Protein AF-A0A3M1SEY7-F1 (afdb_monomer)

pLDDT: mean 91.53, std 8.09, range [51.78,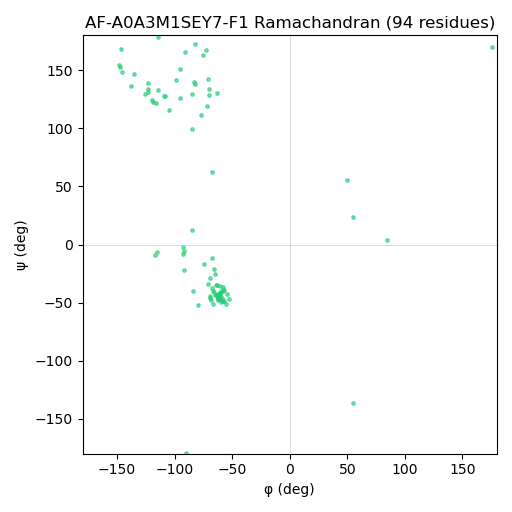 97.62]

Secondary structure (DSSP, 8-state):
--SSHHHHHHHHHHHHHHHHT--EEE--SSS--EEE-TTS-EEEEPPTT-------------SPPHHHHHTTHHHHHHHHHHHHHHHHHHHHHHT-

Structure (mmCIF, N/CA/C/O backbone):
data_AF-A0A3M1SEY7-F1
#
_entry.id   AF-A0A3M1SEY7-F1
#
loop_
_atom_site.group_PDB
_atom_site.id
_atom_site.type_symbol
_atom_site.label_atom_id
_atom_site.label_alt_id
_atom_site.label_comp_id
_atom_site.label_asym_id
_atom_site.label_entity_id
_atom_site.label_seq_id
_atom_site.pdbx_PDB_ins_code
_atom_site.Cartn_x
_atom_site.Cartn_y
_atom_site.Cartn_z
_atom_site.occupancy
_atom_site.B_iso_or_equiv
_atom_site.auth_seq_id
_atom_site.auth_comp_id
_atom_site.auth_asym_id
_atom_site.auth_atom_id
_atom_site.pdbx_PDB_model_num
ATOM 1 N N . GLY A 1 1 ? 18.644 -6.986 -0.156 1.00 59.59 1 GLY A N 1
ATOM 2 C CA . GLY A 1 1 ? 19.050 -8.188 -0.920 1.00 59.59 1 GLY A CA 1
ATOM 3 C C . GLY A 1 1 ? 17.845 -9.073 -1.161 1.00 59.59 1 GLY A C 1
ATOM 4 O O . GLY A 1 1 ? 16.766 -8.646 -0.773 1.00 59.59 1 GLY A O 1
ATOM 5 N N . ASN A 1 2 ? 18.011 -10.243 -1.796 1.00 65.19 2 ASN A N 1
ATOM 6 C CA . ASN A 1 2 ? 16.938 -11.179 -2.188 1.00 65.19 2 ASN A CA 1
ATOM 7 C C . ASN A 1 2 ? 16.241 -11.825 -0.964 1.00 65.19 2 ASN A C 1
ATOM 9 O O . ASN A 1 2 ? 16.341 -13.019 -0.712 1.00 65.19 2 ASN A O 1
ATOM 13 N N . THR A 1 3 ? 15.615 -10.987 -0.143 1.00 84.62 3 THR A N 1
ATOM 14 C CA . THR A 1 3 ? 14.882 -11.315 1.079 1.00 84.62 3 THR A CA 1
ATOM 15 C C . THR A 1 3 ? 13.404 -10.991 0.869 1.00 84.62 3 THR A C 1
ATOM 17 O O . THR A 1 3 ? 13.001 -10.486 -0.178 1.00 84.62 3 THR A O 1
ATOM 20 N N . SER A 1 4 ? 12.560 -11.253 1.862 1.00 85.50 4 SER A N 1
ATOM 21 C CA . SER A 1 4 ? 11.125 -10.946 1.794 1.00 85.50 4 SER A CA 1
ATOM 22 C C . SER A 1 4 ? 10.809 -9.441 1.739 1.00 85.50 4 SER A C 1
ATOM 24 O O . SER A 1 4 ? 9.741 -9.060 1.259 1.00 85.50 4 SER A O 1
ATOM 26 N N . GLY A 1 5 ? 11.727 -8.574 2.180 1.00 90.50 5 GLY A N 1
ATOM 27 C CA . GLY A 1 5 ? 11.496 -7.133 2.342 1.00 90.50 5 GLY A CA 1
ATOM 28 C C . GLY A 1 5 ? 11.007 -6.406 1.078 1.00 90.50 5 GLY A C 1
ATOM 29 O O . GLY A 1 5 ? 9.985 -5.725 1.137 1.00 90.50 5 GLY A O 1
ATOM 30 N N . PRO A 1 6 ? 11.661 -6.553 -0.091 1.00 89.88 6 PRO A N 1
ATOM 31 C CA . PRO A 1 6 ? 11.194 -5.939 -1.334 1.00 89.88 6 PRO A CA 1
ATOM 32 C C . PRO A 1 6 ? 9.776 -6.356 -1.745 1.00 89.88 6 PRO A C 1
ATOM 34 O O . PRO A 1 6 ? 9.019 -5.518 -2.237 1.00 89.88 6 PRO A O 1
ATOM 37 N N . TYR A 1 7 ? 9.403 -7.618 -1.507 1.00 92.31 7 TYR A N 1
ATOM 38 C CA . TYR A 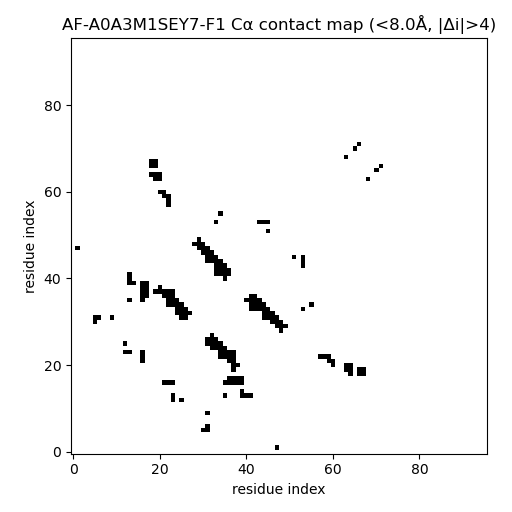1 7 ? 8.049 -8.115 -1.759 1.00 92.31 7 TYR A CA 1
ATOM 39 C C . TYR A 1 7 ? 7.048 -7.503 -0.781 1.00 92.31 7 TYR A C 1
ATOM 41 O O . TYR A 1 7 ? 6.010 -7.006 -1.208 1.00 92.31 7 TYR A O 1
ATOM 49 N N . GLN A 1 8 ? 7.375 -7.465 0.514 1.00 94.38 8 GLN A N 1
ATOM 50 C CA . GLN A 1 8 ? 6.537 -6.823 1.531 1.00 94.38 8 GLN A CA 1
ATOM 51 C C . GLN A 1 8 ? 6.302 -5.348 1.202 1.00 94.38 8 GLN A C 1
ATOM 53 O O . GLN A 1 8 ? 5.158 -4.906 1.136 1.00 94.38 8 GLN A O 1
ATOM 58 N N . HIS A 1 9 ? 7.366 -4.608 0.886 1.00 93.12 9 HIS A N 1
ATOM 59 C CA . HIS A 1 9 ? 7.253 -3.222 0.448 1.00 93.12 9 HIS A CA 1
ATOM 60 C C . HIS A 1 9 ? 6.375 -3.081 -0.797 1.00 93.12 9 HIS A C 1
ATOM 62 O O . HIS A 1 9 ? 5.652 -2.093 -0.909 1.00 93.12 9 HIS A O 1
ATOM 68 N N . PHE A 1 10 ? 6.468 -4.000 -1.764 1.00 95.12 10 PHE A N 1
ATOM 69 C CA . PHE A 1 10 ? 5.627 -3.966 -2.963 1.00 95.12 10 PHE A CA 1
ATOM 70 C C . PHE A 1 10 ? 4.147 -4.108 -2.603 1.00 95.12 10 PHE A C 1
ATOM 72 O O . PHE A 1 10 ? 3.338 -3.277 -3.013 1.00 95.12 10 PHE A O 1
ATOM 79 N N . TYR A 1 11 ? 3.809 -5.087 -1.765 1.00 95.88 11 TYR A N 1
ATOM 80 C CA . TYR A 1 11 ? 2.431 -5.312 -1.335 1.00 95.88 11 TYR A CA 1
ATOM 81 C C . TYR A 1 11 ? 1.889 -4.218 -0.408 1.00 95.88 11 TYR A C 1
ATOM 83 O O . TYR A 1 11 ? 0.704 -3.912 -0.483 1.00 95.88 11 TYR A O 1
ATOM 91 N N . MET A 1 12 ? 2.730 -3.534 0.374 1.00 96.38 12 MET A N 1
ATOM 92 C CA . MET A 1 12 ? 2.313 -2.308 1.074 1.00 96.38 12 MET A CA 1
ATOM 93 C C . MET A 1 12 ? 1.794 -1.248 0.090 1.00 96.38 12 MET A C 1
ATOM 95 O O . MET A 1 12 ? 0.782 -0.604 0.349 1.00 96.38 12 MET A O 1
ATOM 99 N N . GLY A 1 13 ? 2.435 -1.111 -1.077 1.00 96.19 13 GLY A N 1
ATOM 100 C CA . GLY A 1 13 ? 1.950 -0.239 -2.150 1.00 96.19 13 GLY A CA 1
ATOM 101 C C . GLY A 1 13 ? 0.592 -0.674 -2.710 1.00 96.19 13 GLY A C 1
ATOM 102 O O . GLY A 1 13 ? -0.235 0.176 -3.028 1.00 96.19 13 GLY A O 1
ATOM 103 N N . VAL A 1 14 ? 0.324 -1.981 -2.769 1.00 97.25 14 VAL A N 1
ATOM 104 C CA . VAL A 1 14 ? -0.977 -2.509 -3.209 1.00 97.25 14 VAL A CA 1
ATOM 105 C C . VAL A 1 14 ? -2.102 -2.067 -2.277 1.00 97.25 14 VAL A C 1
ATOM 107 O O . VAL A 1 14 ? -3.116 -1.558 -2.749 1.00 97.25 14 VAL A O 1
ATOM 110 N N . PHE A 1 15 ? -1.903 -2.162 -0.962 1.00 96.56 15 PHE A N 1
ATOM 111 C CA . PHE A 1 15 ? -2.891 -1.673 0.003 1.00 96.56 15 PHE A CA 1
ATOM 112 C C . PHE A 1 15 ? -3.140 -0.169 -0.143 1.00 96.56 15 PHE A C 1
ATOM 114 O O . PHE A 1 15 ? -4.290 0.257 -0.183 1.00 96.56 15 PHE A O 1
ATOM 121 N N . ARG A 1 16 ? -2.084 0.632 -0.335 1.00 95.12 16 ARG A N 1
ATOM 122 C CA . ARG A 1 16 ? -2.212 2.086 -0.548 1.00 95.12 16 ARG A CA 1
ATOM 123 C C . ARG A 1 16 ? -3.033 2.433 -1.795 1.00 95.12 16 ARG A C 1
ATOM 125 O O . ARG A 1 16 ? -3.770 3.422 -1.775 1.00 95.12 16 ARG A O 1
ATOM 132 N N . ALA A 1 17 ? -2.914 1.639 -2.862 1.00 96.00 17 ALA A N 1
ATOM 133 C CA . ALA A 1 17 ? -3.696 1.807 -4.087 1.00 96.00 17 ALA A CA 1
ATOM 134 C C . ALA A 1 17 ? -5.198 1.581 -3.840 1.00 96.00 17 ALA A C 1
ATOM 136 O O . ALA A 1 17 ? -6.018 2.394 -4.274 1.00 96.00 17 ALA A O 1
ATOM 137 N N . VAL A 1 18 ? -5.541 0.537 -3.074 1.00 96.00 18 VAL A N 1
ATOM 138 C CA . VAL A 1 18 ? -6.923 0.220 -2.669 1.00 96.00 18 VAL A CA 1
ATOM 139 C C . VAL A 1 18 ? -7.486 1.289 -1.738 1.00 96.00 18 VAL A C 1
ATOM 141 O O . VAL A 1 18 ? -8.553 1.841 -2.002 1.00 96.00 18 VAL A O 1
ATOM 144 N N . GLU A 1 19 ? -6.751 1.626 -0.676 1.00 95.12 19 GLU A N 1
ATOM 145 C CA . GLU A 1 19 ? -7.137 2.627 0.325 1.00 95.12 19 GLU A CA 1
ATOM 146 C C . GLU A 1 19 ? -7.511 3.959 -0.335 1.00 95.12 19 GLU A C 1
ATOM 148 O O . GLU A 1 19 ? -8.551 4.549 -0.038 1.00 95.12 19 GLU A O 1
ATOM 153 N N . ASN A 1 20 ? -6.693 4.430 -1.276 1.00 94.69 20 ASN A N 1
ATOM 154 C CA . ASN A 1 20 ? -6.902 5.723 -1.927 1.00 94.69 20 ASN A CA 1
ATOM 155 C C . ASN A 1 20 ? -7.732 5.637 -3.210 1.00 94.69 20 ASN A C 1
ATOM 157 O O . ASN A 1 20 ? -8.082 6.671 -3.782 1.00 94.69 20 ASN A O 1
ATOM 161 N N . HIS A 1 21 ? -8.076 4.426 -3.651 1.00 95.19 21 HIS A N 1
ATOM 162 C CA . HIS A 1 21 ? -8.748 4.166 -4.917 1.00 95.19 21 HIS A CA 1
ATOM 163 C C . HIS A 1 21 ? -8.038 4.869 -6.087 1.00 95.19 21 HIS A C 1
ATOM 165 O O . HIS A 1 21 ? -8.598 5.722 -6.791 1.00 95.19 21 HIS A O 1
ATOM 171 N N . ARG A 1 22 ? -6.742 4.576 -6.232 1.00 95.25 22 ARG A N 1
ATOM 172 C CA . ARG A 1 22 ? -5.852 5.190 -7.225 1.00 95.25 22 ARG A CA 1
ATOM 173 C C . ARG A 1 22 ? -4.983 4.148 -7.905 1.00 95.25 22 ARG A C 1
ATOM 175 O O . ARG A 1 22 ? -4.538 3.199 -7.271 1.00 95.25 22 ARG A O 1
ATOM 182 N N . TYR A 1 23 ? -4.692 4.392 -9.180 1.00 96.31 23 TYR A N 1
ATOM 183 C CA . TYR A 1 23 ? -3.593 3.712 -9.850 1.00 96.31 23 TYR A CA 1
ATOM 184 C C . TYR A 1 23 ? -2.282 4.092 -9.167 1.00 96.31 23 TYR A C 1
ATOM 186 O O . TYR A 1 23 ? -2.013 5.275 -8.948 1.00 96.31 23 TYR A O 1
ATOM 194 N N . LEU A 1 24 ? -1.474 3.089 -8.840 1.00 96.12 24 LEU A N 1
ATOM 195 C CA . LEU A 1 24 ? -0.166 3.276 -8.233 1.00 96.12 24 LEU A CA 1
ATOM 196 C C . LEU A 1 24 ? 0.910 2.753 -9.179 1.00 96.12 24 LEU A C 1
ATOM 198 O O . LEU A 1 24 ? 0.911 1.583 -9.564 1.00 96.12 24 LEU A O 1
ATOM 202 N N . ILE A 1 25 ? 1.827 3.646 -9.542 1.00 96.12 25 ILE A N 1
ATOM 203 C CA . ILE A 1 25 ? 2.994 3.343 -10.367 1.00 96.12 25 ILE A CA 1
ATOM 204 C C . ILE A 1 25 ? 4.195 3.327 -9.438 1.00 96.12 25 ILE A C 1
ATOM 206 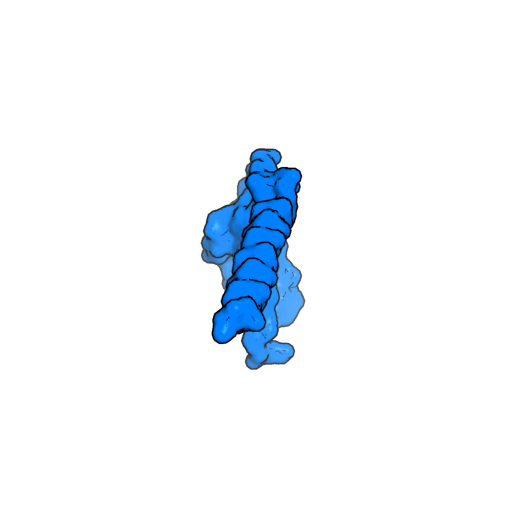O O . ILE A 1 25 ? 4.544 4.343 -8.835 1.00 96.12 25 ILE A O 1
ATOM 210 N N . ARG A 1 26 ? 4.820 2.163 -9.304 1.00 94.88 26 ARG A N 1
ATOM 211 C CA . ARG A 1 26 ? 6.005 1.988 -8.474 1.00 94.88 26 ARG A CA 1
ATOM 212 C C . ARG A 1 26 ? 7.228 1.795 -9.352 1.00 94.88 26 ARG A C 1
ATOM 214 O O . ARG A 1 26 ? 7.259 0.881 -10.172 1.00 94.88 26 ARG A O 1
ATOM 221 N N . VAL A 1 27 ? 8.255 2.597 -9.091 1.00 93.50 27 VAL A N 1
ATOM 222 C CA . VAL A 1 27 ? 9.559 2.515 -9.751 1.00 93.50 27 VAL A CA 1
ATOM 223 C C . VAL A 1 27 ? 10.620 2.250 -8.691 1.00 93.50 27 VAL A C 1
ATOM 225 O O . VAL A 1 27 ? 10.717 2.975 -7.703 1.00 93.50 27 VAL A O 1
ATOM 228 N N . ALA A 1 28 ? 11.384 1.181 -8.870 1.00 91.50 28 ALA A N 1
ATOM 229 C CA . ALA A 1 28 ? 12.461 0.783 -7.979 1.00 91.50 28 ALA A CA 1
ATOM 230 C C . ALA A 1 28 ? 13.674 0.325 -8.798 1.00 91.50 28 ALA A C 1
ATOM 232 O O . ALA A 1 28 ? 13.522 -0.430 -9.752 1.00 91.50 28 ALA A O 1
ATOM 233 N N . ASN A 1 29 ? 14.877 0.748 -8.393 1.00 90.88 29 ASN A N 1
ATOM 234 C CA . ASN A 1 29 ? 16.112 0.469 -9.140 1.00 90.88 29 ASN A CA 1
ATOM 235 C C . ASN A 1 29 ? 16.501 -1.018 -9.108 1.00 90.88 29 ASN A C 1
ATOM 237 O O . ASN A 1 29 ? 16.819 -1.604 -10.133 1.00 90.88 29 ASN A O 1
ATOM 241 N N . SER A 1 30 ? 16.485 -1.631 -7.922 1.00 88.06 30 SER A N 1
ATOM 242 C CA . SER A 1 30 ? 16.787 -3.058 -7.707 1.00 88.06 30 SER A CA 1
ATOM 243 C C . SER A 1 30 ? 15.597 -3.844 -7.148 1.00 88.06 30 SER A C 1
ATOM 245 O O . SER A 1 30 ? 15.641 -5.070 -7.045 1.00 88.06 30 SER A O 1
ATOM 247 N N . GLY A 1 31 ? 14.540 -3.122 -6.762 1.00 88.44 31 GLY A N 1
ATOM 248 C CA . GLY A 1 31 ? 13.296 -3.660 -6.231 1.00 88.44 31 GLY A CA 1
ATOM 249 C C . GLY A 1 31 ? 12.268 -3.948 -7.325 1.00 88.44 31 GLY A C 1
ATOM 250 O O . GLY A 1 31 ? 12.487 -3.688 -8.501 1.00 88.44 31 GLY A O 1
ATOM 251 N N . ILE A 1 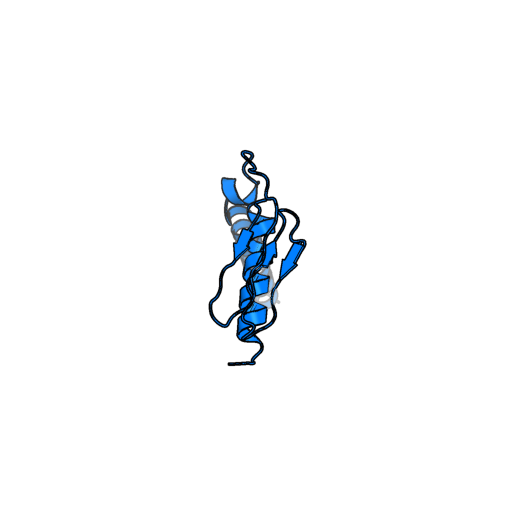32 ? 11.102 -4.436 -6.912 1.00 93.62 32 ILE A N 1
ATOM 252 C CA . ILE A 1 32 ? 9.983 -4.689 -7.823 1.00 93.62 32 ILE A CA 1
ATOM 253 C C . ILE A 1 32 ? 9.394 -3.348 -8.275 1.00 93.62 32 ILE A C 1
ATOM 255 O O . ILE A 1 32 ? 8.907 -2.573 -7.441 1.00 93.62 32 ILE A O 1
ATOM 259 N N . SER A 1 33 ? 9.430 -3.101 -9.582 1.00 95.44 33 SER A N 1
ATOM 260 C CA . SER A 1 33 ? 8.689 -2.030 -10.252 1.00 95.44 33 SER A CA 1
ATOM 261 C C . SER A 1 33 ? 7.376 -2.585 -10.798 1.00 95.44 33 SER A C 1
ATOM 263 O O . SER A 1 33 ? 7.293 -3.772 -11.111 1.00 95.44 33 SER A O 1
ATOM 265 N N . GLY A 1 34 ? 6.330 -1.768 -10.907 1.00 95.75 34 GLY A N 1
ATOM 266 C CA . GLY A 1 34 ? 5.049 -2.252 -11.415 1.00 95.75 34 GLY A CA 1
ATOM 267 C C . GLY A 1 34 ? 3.906 -1.248 -11.396 1.00 95.75 34 GLY A C 1
ATOM 268 O O . GLY A 1 34 ? 3.993 -0.177 -10.796 1.00 95.75 34 GLY A O 1
ATOM 269 N N . PHE A 1 35 ? 2.823 -1.653 -12.052 1.00 97.38 35 PHE A N 1
ATOM 270 C CA . PHE A 1 35 ? 1.558 -0.938 -12.151 1.00 97.38 35 PHE A CA 1
ATOM 271 C C . PHE A 1 35 ? 0.499 -1.670 -11.333 1.00 97.38 35 PHE A C 1
ATOM 273 O O . PHE A 1 35 ? 0.290 -2.874 -11.510 1.00 97.38 35 PHE A O 1
ATOM 280 N N . ILE A 1 36 ? -0.171 -0.944 -10.445 1.00 97.62 36 ILE A N 1
ATOM 281 C CA . ILE A 1 36 ? -1.213 -1.472 -9.568 1.00 97.62 36 ILE A CA 1
ATOM 282 C C . ILE A 1 36 ? -2.498 -0.678 -9.802 1.00 97.62 36 ILE A C 1
ATOM 284 O O . ILE A 1 36 ? -2.478 0.554 -9.838 1.00 97.62 36 ILE A O 1
ATOM 288 N N . GLY A 1 37 ? -3.604 -1.394 -9.985 1.00 96.56 37 GLY A N 1
ATOM 289 C CA . GLY A 1 37 ? -4.934 -0.825 -10.156 1.00 96.56 37 GLY A CA 1
ATOM 290 C C . GLY A 1 37 ? -5.545 -0.303 -8.847 1.00 96.56 37 GLY A C 1
ATOM 291 O O . GLY A 1 37 ? -5.105 -0.670 -7.756 1.00 96.56 37 GLY A O 1
ATOM 292 N N . PRO A 1 38 ? -6.594 0.533 -8.938 1.00 95.50 38 PRO A N 1
ATOM 293 C CA . PRO A 1 38 ? -7.302 1.093 -7.779 1.00 95.50 38 PRO A CA 1
ATOM 294 C C . PRO A 1 38 ? -8.089 0.050 -6.965 1.00 95.50 38 PRO A C 1
ATOM 296 O O . PRO A 1 38 ? -8.576 0.355 -5.879 1.00 95.50 38 PRO A O 1
ATOM 299 N N . ASP A 1 39 ? -8.243 -1.157 -7.504 1.00 94.50 39 ASP A N 1
ATOM 300 C CA . ASP A 1 39 ? -8.813 -2.354 -6.881 1.00 94.50 39 ASP A CA 1
ATOM 301 C C . ASP A 1 39 ? -7.745 -3.243 -6.216 1.00 94.50 39 ASP A C 1
ATOM 303 O O . ASP A 1 39 ? -8.070 -4.263 -5.616 1.00 94.50 39 ASP A O 1
ATOM 307 N N . GLY A 1 40 ? -6.465 -2.864 -6.311 1.00 94.75 40 GLY A N 1
ATOM 308 C CA . GLY A 1 40 ? -5.340 -3.636 -5.786 1.00 94.75 40 GLY A CA 1
ATOM 309 C C . GLY A 1 40 ? -4.843 -4.728 -6.732 1.00 94.75 40 GLY A C 1
ATOM 310 O O . GLY A 1 40 ? -3.922 -5.471 -6.384 1.00 94.75 40 GLY A O 1
ATOM 311 N N . ARG A 1 41 ? -5.390 -4.833 -7.948 1.00 96.44 41 ARG A N 1
ATOM 312 C CA . ARG A 1 41 ? -4.886 -5.784 -8.936 1.00 96.44 41 ARG A CA 1
ATOM 313 C C . ARG A 1 41 ? -3.512 -5.344 -9.435 1.00 96.44 41 ARG A C 1
ATOM 315 O O . ARG A 1 41 ? -3.329 -4.219 -9.896 1.00 96.44 41 ARG A O 1
ATOM 322 N N . VAL A 1 42 ? -2.540 -6.252 -9.396 1.00 96.88 42 VAL A N 1
ATOM 323 C CA . VAL A 1 42 ? -1.228 -6.032 -10.020 1.00 96.88 42 VAL A CA 1
ATOM 324 C C . VAL A 1 42 ? -1.381 -6.225 -11.528 1.00 96.88 42 VAL A C 1
ATOM 326 O O . VAL A 1 42 ? -1.640 -7.336 -11.984 1.00 96.88 42 VAL A O 1
ATOM 329 N N . ILE A 1 43 ? -1.248 -5.141 -12.292 1.00 96.19 43 ILE A N 1
ATOM 330 C CA . ILE A 1 43 ? -1.424 -5.130 -13.752 1.00 96.19 43 ILE A CA 1
ATOM 331 C C . ILE A 1 43 ? -0.160 -5.674 -14.423 1.00 96.19 43 ILE A C 1
ATOM 333 O O . ILE A 1 43 ? -0.221 -6.611 -15.213 1.00 96.19 43 ILE A O 1
ATOM 337 N N . LYS A 1 44 ? 0.998 -5.117 -14.057 1.00 95.00 44 LYS A N 1
ATOM 338 C CA . LYS A 1 44 ? 2.328 -5.567 -14.491 1.00 95.00 44 LYS A CA 1
ATOM 339 C C . LYS A 1 44 ? 3.339 -5.370 -13.369 1.00 95.00 44 LYS A C 1
ATOM 341 O O . LYS A 1 44 ? 3.224 -4.416 -12.600 1.00 95.00 44 LYS A O 1
ATOM 346 N N . LYS A 1 45 ? 4.347 -6.241 -13.292 1.00 95.12 45 LYS A N 1
ATOM 347 C CA . LYS A 1 45 ? 5.479 -6.106 -12.366 1.00 95.12 45 LYS A CA 1
ATOM 348 C C . LYS A 1 45 ? 6.766 -6.687 -12.953 1.00 95.12 45 LYS A C 1
ATOM 350 O O . LYS A 1 45 ? 6.696 -7.585 -13.786 1.00 95.12 45 LYS A O 1
ATOM 355 N N . THR A 1 46 ? 7.909 -6.195 -12.491 1.00 94.56 46 THR A N 1
ATOM 356 C CA . THR A 1 46 ? 9.242 -6.735 -12.803 1.00 94.56 46 THR A CA 1
ATOM 357 C C . THR A 1 46 ? 9.664 -7.782 -11.775 1.00 94.56 46 THR A C 1
ATOM 359 O O . THR A 1 46 ? 9.094 -7.853 -10.680 1.00 94.56 46 THR A O 1
ATOM 362 N N . ASN A 1 47 ? 10.696 -8.569 -12.080 1.00 91.56 47 ASN A N 1
ATOM 363 C CA . ASN A 1 47 ? 11.401 -9.328 -11.052 1.00 91.56 47 ASN A CA 1
ATOM 364 C C . ASN A 1 47 ? 12.434 -8.450 -10.327 1.00 91.56 47 ASN A C 1
ATOM 366 O O . ASN A 1 47 ? 12.663 -7.287 -10.674 1.00 91.56 47 ASN A O 1
ATOM 370 N N . LEU A 1 48 ? 13.027 -9.002 -9.267 1.00 91.44 48 LEU A N 1
ATOM 371 C CA . LEU A 1 48 ? 14.122 -8.359 -8.544 1.00 91.44 48 LEU A CA 1
ATOM 372 C C . LEU A 1 48 ? 15.397 -8.357 -9.384 1.00 91.44 48 LEU A C 1
ATOM 374 O O . LEU A 1 48 ? 15.696 -9.345 -10.048 1.00 91.44 48 LEU A O 1
ATOM 378 N N . PHE A 1 49 ? 16.162 -7.265 -9.295 1.00 88.69 49 PHE A N 1
ATOM 379 C CA . PHE A 1 49 ? 17.434 -7.083 -10.011 1.00 88.69 49 PHE A CA 1
ATOM 380 C C . PHE A 1 49 ? 17.343 -7.272 -11.537 1.00 88.69 49 PHE A C 1
ATOM 382 O O . PHE A 1 49 ? 18.343 -7.553 -12.194 1.00 88.69 49 PHE A O 1
ATOM 389 N N . GLU A 1 50 ? 16.153 -7.099 -12.111 1.00 89.62 50 GLU A N 1
ATOM 390 C CA . GLU A 1 50 ? 15.914 -7.238 -13.542 1.00 89.62 50 GLU A CA 1
ATOM 391 C C . GLU A 1 50 ? 15.980 -5.871 -14.233 1.00 89.62 50 GLU A C 1
ATOM 393 O O . GLU A 1 50 ? 15.257 -4.940 -13.871 1.00 89.62 50 GLU A O 1
ATOM 398 N N . ARG A 1 51 ? 16.823 -5.752 -15.266 1.00 91.06 51 ARG A N 1
ATOM 399 C CA . ARG A 1 51 ? 16.861 -4.561 -16.121 1.00 91.06 51 ARG A CA 1
ATOM 400 C C . ARG A 1 51 ? 15.796 -4.688 -17.205 1.00 91.06 51 ARG A C 1
ATOM 402 O O . ARG A 1 51 ? 16.015 -5.347 -18.215 1.00 91.06 51 ARG A O 1
ATOM 409 N N . THR A 1 52 ? 14.661 -4.034 -16.999 1.00 92.06 52 THR A N 1
ATOM 410 C CA . THR A 1 52 ? 13.534 -4.062 -17.936 1.00 92.06 52 THR A CA 1
ATOM 411 C C . THR A 1 52 ? 12.778 -2.733 -17.941 1.00 92.06 52 THR A C 1
ATOM 413 O O . THR A 1 52 ? 12.998 -1.874 -17.085 1.00 92.06 52 THR A O 1
ATOM 416 N N . THR A 1 53 ? 11.889 -2.556 -18.913 1.00 91.62 53 THR A N 1
ATOM 417 C CA . THR A 1 53 ? 11.004 -1.393 -19.043 1.00 91.62 53 THR A CA 1
ATOM 418 C C . THR A 1 53 ? 9.557 -1.859 -19.072 1.00 91.62 53 THR A C 1
ATOM 420 O O . THR A 1 53 ? 9.221 -2.787 -19.805 1.00 91.62 53 THR A O 1
ATOM 423 N N . LEU A 1 54 ? 8.686 -1.198 -18.310 1.00 92.62 54 LEU A N 1
ATOM 424 C CA . LEU A 1 54 ? 7.252 -1.475 -18.313 1.00 92.62 54 LEU A CA 1
ATOM 425 C C . LEU A 1 54 ? 6.486 -0.272 -18.866 1.00 92.62 54 LEU A C 1
ATOM 427 O O . LEU A 1 54 ? 6.692 0.857 -18.423 1.00 92.62 54 LEU A O 1
ATOM 431 N N . THR A 1 55 ? 5.559 -0.536 -19.782 1.00 94.50 55 THR A N 1
ATOM 432 C CA . THR A 1 55 ? 4.647 0.464 -20.345 1.00 94.50 55 THR A CA 1
ATOM 433 C C . THR A 1 55 ? 3.216 -0.020 -20.173 1.00 94.50 55 THR A C 1
ATOM 435 O O . THR A 1 55 ? 2.905 -1.166 -20.511 1.00 94.50 55 THR A O 1
ATOM 438 N N . GLU A 1 56 ? 2.370 0.853 -19.631 1.00 93.62 56 GLU A N 1
ATOM 439 C CA . GLU A 1 56 ? 0.941 0.625 -19.429 1.00 93.62 56 GLU A CA 1
ATOM 440 C C . GLU A 1 56 ? 0.145 1.917 -19.563 1.00 93.62 56 GLU A C 1
ATOM 442 O O . GLU A 1 56 ? 0.6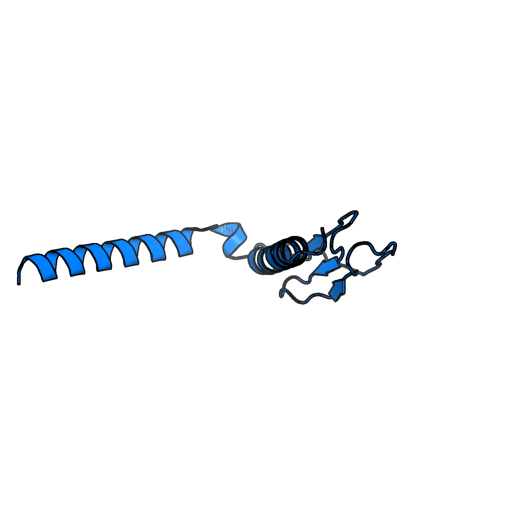52 3.004 -19.274 1.00 93.62 56 GLU A O 1
ATOM 447 N N . MET A 1 57 ? -1.120 1.777 -19.957 1.00 92.94 57 MET A N 1
ATOM 448 C CA . MET A 1 57 ? -2.080 2.877 -19.915 1.00 92.94 57 MET A CA 1
ATOM 449 C C . MET A 1 57 ? -2.706 2.965 -18.524 1.00 92.94 57 MET A C 1
ATOM 451 O O . MET A 1 57 ? -3.198 1.976 -17.981 1.00 92.94 57 MET A O 1
ATOM 455 N N . VAL A 1 58 ? -2.703 4.166 -17.950 1.00 92.12 58 VAL A N 1
ATOM 456 C CA . VAL A 1 58 ? -3.293 4.449 -16.639 1.00 92.12 58 VAL A CA 1
ATOM 457 C C . VAL A 1 58 ? -4.339 5.545 -16.760 1.00 92.12 58 VAL A C 1
ATOM 459 O O . VAL A 1 58 ? -4.130 6.548 -17.441 1.00 92.12 58 VAL A O 1
ATOM 462 N N . ASN A 1 59 ? -5.454 5.368 -16.057 1.00 91.12 59 ASN A N 1
ATOM 463 C CA . ASN A 1 59 ? -6.535 6.345 -16.049 1.00 91.12 59 ASN A CA 1
ATOM 464 C C . ASN A 1 59 ? -6.444 7.223 -14.800 1.00 91.12 59 ASN A C 1
ATOM 466 O O . ASN A 1 59 ? -6.148 6.750 -13.700 1.00 91.12 59 ASN A O 1
ATOM 470 N N . THR A 1 60 ? -6.741 8.512 -14.946 1.00 91.31 60 THR A N 1
ATOM 471 C CA . THR A 1 60 ? -6.840 9.427 -13.806 1.00 91.31 60 THR A CA 1
ATOM 472 C C . THR A 1 60 ? -8.215 9.309 -13.153 1.00 91.31 60 THR A C 1
ATOM 474 O O . THR A 1 60 ? -9.245 9.194 -13.815 1.00 91.31 60 THR A O 1
ATOM 477 N N . ILE A 1 61 ? -8.240 9.315 -11.819 1.00 92.81 61 ILE A N 1
ATOM 478 C CA . ILE A 1 61 ? -9.472 9.216 -11.031 1.00 92.81 61 ILE A CA 1
ATOM 479 C C . ILE A 1 61 ? -9.584 10.488 -10.196 1.00 92.81 61 ILE A C 1
ATOM 481 O O . ILE A 1 61 ? -8.703 10.779 -9.392 1.00 92.81 61 ILE A O 1
ATOM 485 N N . ASN A 1 62 ? -10.680 11.233 -10.352 1.00 89.50 62 ASN A N 1
ATOM 486 C CA . ASN A 1 62 ? -10.904 12.479 -9.606 1.00 89.50 62 ASN A CA 1
ATOM 487 C C . ASN A 1 62 ? -11.669 12.271 -8.289 1.00 89.50 62 ASN A C 1
ATOM 489 O O . ASN A 1 62 ? -11.550 13.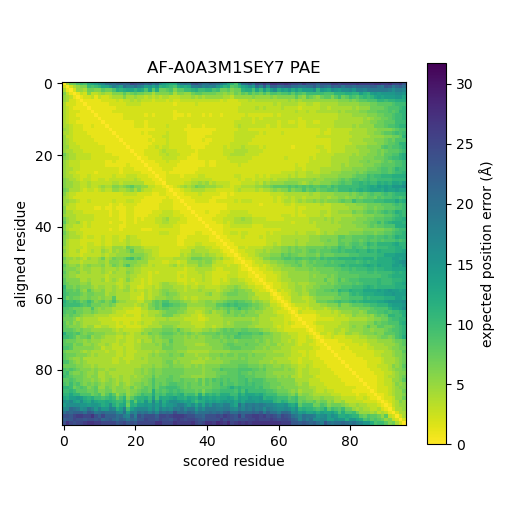062 -7.354 1.00 89.50 62 ASN A O 1
ATOM 493 N N . LYS A 1 63 ? -12.424 11.176 -8.158 1.00 91.50 63 LYS A N 1
ATOM 494 C CA . LYS A 1 63 ? -13.208 10.878 -6.951 1.00 91.50 63 LYS A CA 1
ATOM 495 C C . LYS A 1 63 ? -12.291 10.518 -5.777 1.00 91.50 63 LYS A C 1
ATOM 497 O O . LYS A 1 63 ? -11.373 9.722 -5.948 1.00 91.50 63 LYS A O 1
ATOM 502 N N . LYS A 1 64 ? -12.522 11.082 -4.588 1.00 90.06 64 LYS A N 1
ATOM 503 C CA . LYS A 1 64 ? -11.805 10.704 -3.352 1.00 90.06 64 LYS A CA 1
ATOM 504 C C . LYS A 1 64 ? -12.453 9.466 -2.717 1.00 90.06 64 LYS A C 1
ATOM 506 O O . LYS A 1 64 ? -13.683 9.381 -2.710 1.00 90.06 64 LYS A O 1
ATOM 511 N N . SER A 1 65 ? -11.650 8.536 -2.194 1.00 91.50 65 SER A N 1
ATOM 512 C CA . SER A 1 65 ? -12.160 7.389 -1.431 1.00 91.50 65 SER A CA 1
ATOM 513 C C . SER A 1 65 ? -12.650 7.827 -0.044 1.00 91.50 65 SER A C 1
ATOM 515 O O . SER A 1 65 ? -12.384 8.949 0.403 1.00 91.50 65 SER A O 1
ATOM 517 N N . PHE A 1 66 ? -13.375 6.941 0.646 1.00 90.12 66 PHE A N 1
ATOM 518 C CA . PHE A 1 66 ? -13.773 7.171 2.036 1.00 90.12 66 PHE A CA 1
ATOM 519 C C . PHE A 1 66 ? -12.545 7.372 2.933 1.00 90.12 66 PHE A C 1
ATOM 521 O O . PHE A 1 66 ? -12.484 8.350 3.676 1.00 90.12 66 PHE A O 1
ATOM 528 N N . TYR A 1 67 ? -11.536 6.510 2.782 1.00 91.19 67 TYR A N 1
ATOM 529 C CA . TYR A 1 67 ? -10.288 6.592 3.536 1.00 91.19 67 TYR A CA 1
ATOM 530 C C . TYR A 1 67 ? -9.527 7.893 3.258 1.00 91.19 67 TYR A C 1
ATOM 532 O O . TYR A 1 67 ? -9.108 8.563 4.187 1.00 91.19 67 TYR A O 1
ATOM 540 N N . THR A 1 68 ? -9.430 8.358 2.009 1.00 90.50 68 THR A N 1
ATOM 541 C CA . THR A 1 68 ? -8.772 9.648 1.720 1.00 90.50 68 THR A CA 1
ATOM 542 C C . THR A 1 68 ? -9.516 10.845 2.333 1.00 90.50 68 THR A C 1
ATOM 544 O O . THR A 1 68 ? -8.915 11.891 2.561 1.00 90.50 68 THR A O 1
ATOM 547 N N . ARG A 1 69 ? -10.831 10.737 2.569 1.00 91.94 69 ARG A N 1
ATOM 548 C CA . ARG A 1 69 ? -11.632 11.823 3.158 1.00 91.94 69 ARG A CA 1
ATOM 549 C C . ARG A 1 69 ? -11.568 11.849 4.684 1.00 91.94 69 ARG A C 1
ATOM 551 O O . ARG A 1 69 ? -11.539 12.934 5.249 1.00 91.94 69 ARG A O 1
ATOM 558 N N . TRP A 1 70 ? -11.585 10.681 5.318 1.00 92.44 70 TRP A N 1
ATOM 559 C CA . TRP A 1 70 ? -11.733 10.546 6.771 1.00 92.44 70 TRP A CA 1
ATOM 560 C C . TRP A 1 70 ? -10.502 9.954 7.465 1.00 92.44 70 TRP A C 1
ATOM 562 O O . TRP A 1 70 ? -10.458 9.908 8.689 1.00 92.44 70 TRP A O 1
ATOM 572 N N . GLY A 1 71 ? -9.501 9.511 6.708 1.00 90.75 71 GLY A N 1
ATOM 573 C CA . GLY A 1 71 ? -8.284 8.889 7.219 1.00 90.75 71 GLY A CA 1
ATOM 574 C C . GLY A 1 71 ? -8.575 7.689 8.117 1.00 90.75 71 GLY A C 1
ATOM 575 O O . GLY A 1 71 ? -9.459 6.874 7.846 1.00 90.75 71 GLY A O 1
ATOM 576 N N . ASP A 1 72 ? -7.849 7.628 9.230 1.00 92.94 72 ASP A N 1
ATOM 577 C CA . ASP A 1 72 ? -7.891 6.522 10.186 1.00 92.94 72 ASP A CA 1
ATOM 578 C C . ASP A 1 72 ? -9.018 6.642 11.229 1.00 92.94 72 ASP A C 1
ATOM 580 O O . ASP A 1 72 ? -9.030 5.893 12.205 1.00 92.94 72 ASP A O 1
ATOM 584 N N . VAL A 1 73 ? -9.989 7.550 11.048 1.00 92.81 73 VAL A N 1
ATOM 585 C CA . VAL A 1 73 ? -11.086 7.770 12.015 1.00 92.81 73 VAL A CA 1
ATOM 586 C C . VAL A 1 73 ? -11.835 6.475 12.334 1.00 92.81 73 VAL A C 1
ATOM 588 O O . VAL A 1 73 ? -12.107 6.195 13.500 1.00 92.81 73 VAL A O 1
ATOM 591 N N . PHE A 1 74 ? -12.122 5.650 11.322 1.00 90.81 74 PHE A N 1
ATOM 592 C CA . PHE A 1 74 ? -12.772 4.354 11.531 1.00 90.81 74 PHE A CA 1
ATOM 593 C C . PHE A 1 74 ? -11.930 3.432 12.427 1.00 90.81 74 PHE A C 1
ATOM 595 O O . PHE A 1 74 ? -12.436 2.882 13.404 1.00 90.81 74 PHE A O 1
ATOM 602 N N . SER A 1 75 ? -10.630 3.326 12.144 1.00 91.88 75 SER A N 1
ATOM 603 C CA . SER A 1 75 ? -9.691 2.518 12.926 1.00 91.88 75 SER A CA 1
ATOM 604 C C . SER A 1 75 ? -9.594 3.005 14.374 1.00 91.88 75 SER A C 1
ATOM 606 O O . SER A 1 75 ? -9.621 2.193 15.297 1.00 91.88 75 SER A O 1
ATOM 608 N N . ILE A 1 76 ? -9.546 4.323 14.590 1.00 95.00 76 ILE A N 1
ATOM 609 C CA . ILE A 1 76 ? -9.490 4.932 15.926 1.00 95.00 76 ILE A CA 1
ATOM 610 C C . ILE A 1 76 ? -10.743 4.584 16.740 1.00 95.00 76 ILE A C 1
ATOM 612 O O . ILE A 1 76 ? -10.619 4.205 17.905 1.00 95.00 76 ILE A O 1
ATOM 616 N N . ILE A 1 77 ? -11.936 4.647 16.137 1.00 96.06 77 ILE A N 1
ATOM 617 C CA . ILE A 1 77 ? -13.192 4.269 16.808 1.00 96.06 77 ILE A CA 1
ATOM 618 C C . ILE A 1 77 ? -13.152 2.798 17.239 1.00 96.06 77 ILE A C 1
ATOM 620 O O . ILE A 1 77 ? -13.507 2.480 18.376 1.00 96.06 77 ILE A O 1
ATOM 624 N N . CYS A 1 78 ? -12.681 1.901 16.367 1.00 95.81 78 CYS A N 1
ATOM 625 C CA . CYS A 1 78 ? -12.545 0.484 16.698 1.00 95.81 78 CYS A CA 1
ATOM 626 C C . CYS A 1 78 ? -11.565 0.252 17.856 1.00 95.81 78 CYS A C 1
ATOM 628 O O . CYS A 1 78 ? -11.888 -0.503 18.771 1.00 95.81 78 CYS A O 1
ATOM 630 N N . VAL A 1 79 ? -10.399 0.909 17.849 1.00 96.75 79 VAL A N 1
ATOM 631 C CA . VAL A 1 79 ? -9.417 0.798 18.942 1.00 96.75 79 VAL A CA 1
ATOM 632 C C . VAL A 1 79 ? -9.993 1.328 20.253 1.00 96.75 79 VAL A C 1
ATOM 634 O O . VAL A 1 79 ? -9.854 0.695 21.295 1.00 96.75 79 VAL A O 1
ATOM 637 N N . PHE A 1 80 ? -10.685 2.465 20.220 1.00 97.38 80 PHE A N 1
ATOM 638 C CA . PHE A 1 80 ? -11.301 3.028 21.416 1.00 97.38 80 PHE A CA 1
ATOM 639 C C . PHE A 1 80 ? -12.351 2.080 22.014 1.00 97.38 80 PHE A C 1
ATOM 641 O O . PHE A 1 80 ? -12.348 1.818 23.217 1.00 97.38 80 PHE A O 1
ATOM 648 N N . TYR A 1 81 ? -13.205 1.496 21.168 1.00 97.12 81 TYR A N 1
ATOM 649 C CA . TYR A 1 81 ? -14.223 0.541 21.598 1.00 97.12 81 TYR A CA 1
ATOM 650 C C . TYR A 1 81 ? -13.619 -0.735 22.205 1.00 97.12 81 TYR A C 1
ATOM 652 O O . TYR A 1 81 ? -14.064 -1.184 23.264 1.00 97.12 81 TYR A O 1
ATOM 660 N N . THR A 1 82 ? -12.580 -1.306 21.588 1.00 96.69 82 THR A N 1
ATOM 661 C CA . THR A 1 82 ? -11.926 -2.514 22.117 1.00 96.69 82 THR A CA 1
ATOM 662 C C . THR A 1 82 ? -11.219 -2.250 23.443 1.00 96.69 82 THR A C 1
ATOM 664 O O . THR A 1 82 ? -11.332 -3.066 24.358 1.00 96.69 82 THR A O 1
ATOM 667 N N . VAL A 1 83 ? -10.559 -1.098 23.596 1.00 96.81 83 VAL A N 1
ATOM 668 C CA . VAL A 1 83 ? -9.924 -0.690 24.859 1.00 96.81 83 VAL A CA 1
ATOM 669 C C . VAL A 1 83 ? -10.959 -0.532 25.972 1.00 96.81 83 VAL A C 1
ATOM 671 O O . VAL A 1 83 ? -10.748 -1.036 27.075 1.00 96.81 83 VAL A O 1
ATOM 674 N N . ILE A 1 84 ? -12.103 0.097 25.685 1.00 96.50 84 ILE A N 1
ATOM 675 C CA . ILE A 1 84 ? -13.203 0.228 26.647 1.00 96.50 84 ILE A CA 1
ATOM 676 C C . ILE A 1 84 ? -13.713 -1.147 27.087 1.00 96.50 84 ILE A C 1
ATOM 678 O O . ILE A 1 84 ? -13.825 -1.407 28.286 1.00 96.50 84 ILE A O 1
ATOM 682 N N . LEU A 1 85 ? -13.996 -2.045 26.139 1.00 96.00 85 LEU A N 1
ATOM 683 C CA . LEU A 1 85 ? -14.475 -3.392 26.456 1.00 96.00 85 LEU A CA 1
ATOM 684 C C . LEU A 1 85 ? -13.468 -4.178 27.301 1.00 96.00 85 LEU A C 1
ATOM 686 O O . LEU A 1 85 ? -13.860 -4.843 28.263 1.00 96.00 85 LEU A O 1
ATOM 690 N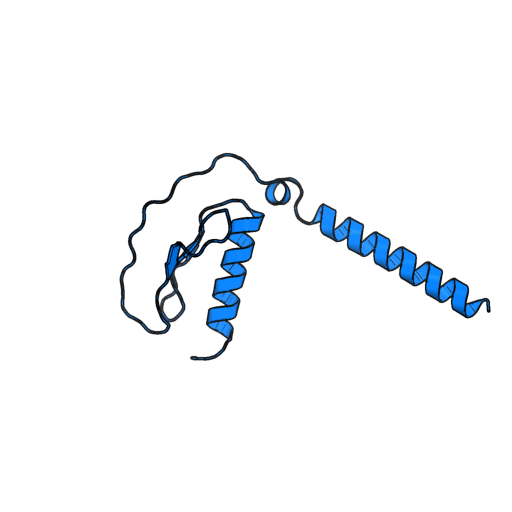 N . LEU A 1 86 ? -12.178 -4.081 26.974 1.00 95.75 86 LEU A N 1
ATOM 691 C CA . LEU A 1 86 ? -11.119 -4.718 27.751 1.00 95.75 86 LEU A CA 1
ATOM 692 C C . LEU A 1 86 ? -11.063 -4.156 29.172 1.00 95.75 86 LEU A C 1
ATOM 694 O O . LEU A 1 86 ? -11.071 -4.944 30.118 1.00 95.75 86 LEU A O 1
ATOM 698 N N . ALA A 1 87 ? -11.104 -2.832 29.336 1.00 94.25 87 ALA A N 1
ATOM 699 C CA . ALA A 1 87 ? -11.130 -2.191 30.648 1.00 94.25 87 ALA A CA 1
ATOM 700 C C . ALA A 1 87 ? -12.324 -2.678 31.489 1.00 94.25 87 ALA A C 1
ATOM 702 O O . ALA A 1 87 ? -12.136 -3.154 32.609 1.00 94.25 87 ALA A O 1
ATOM 703 N N . PHE A 1 88 ? -13.535 -2.683 30.919 1.00 94.31 88 PHE A N 1
ATOM 704 C CA . PHE A 1 88 ? -14.725 -3.217 31.590 1.00 94.31 88 PHE A CA 1
ATOM 705 C C . PHE A 1 88 ? -14.585 -4.699 31.962 1.00 94.31 88 PHE A C 1
ATOM 707 O O . PHE A 1 88 ? -15.010 -5.097 33.050 1.00 94.31 88 PHE A O 1
ATOM 714 N N . SER A 1 89 ? -13.990 -5.525 31.095 1.00 92.06 89 SER A N 1
ATOM 715 C CA . SER A 1 89 ? -13.800 -6.959 31.351 1.00 92.06 89 SER A CA 1
ATOM 716 C C . SER A 1 89 ? -12.838 -7.224 32.516 1.00 92.06 89 SER A C 1
ATOM 718 O O . SER A 1 89 ? -13.119 -8.066 33.373 1.00 92.06 89 SER A O 1
ATOM 720 N N . VAL A 1 90 ? -11.747 -6.456 32.599 1.00 93.19 90 VAL A N 1
ATOM 721 C CA . VAL A 1 90 ? -10.732 -6.571 33.653 1.00 93.19 90 VAL A CA 1
ATOM 722 C C . VAL A 1 90 ? -11.302 -6.114 34.994 1.00 93.19 90 VAL A C 1
ATOM 724 O O . VAL A 1 90 ? -11.174 -6.828 35.988 1.00 93.19 90 VAL A O 1
ATOM 727 N N . THR A 1 91 ? -12.024 -4.990 35.028 1.00 89.75 91 THR A N 1
ATOM 728 C CA . THR A 1 91 ? -12.678 -4.509 36.255 1.00 89.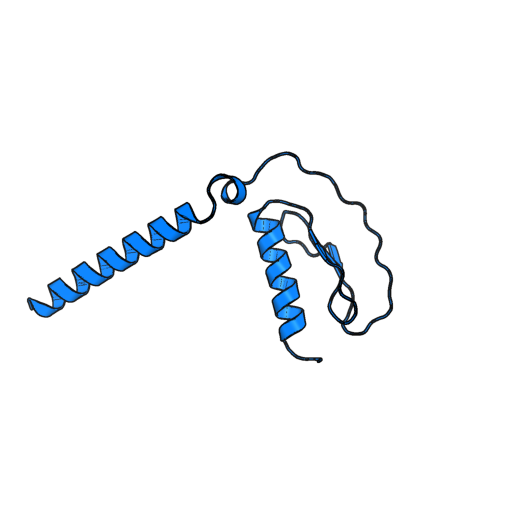75 91 THR A CA 1
ATOM 729 C C . THR A 1 91 ? -13.768 -5.469 36.744 1.00 89.75 91 THR A C 1
ATOM 731 O O . THR A 1 91 ? -13.922 -5.656 37.951 1.00 89.75 91 THR A O 1
ATOM 734 N N . ARG A 1 92 ? -14.501 -6.135 35.837 1.00 82.69 92 ARG A N 1
ATOM 735 C CA . ARG A 1 92 ? -15.467 -7.189 36.207 1.00 82.69 92 ARG A CA 1
ATOM 736 C C . ARG A 1 92 ? -14.792 -8.431 36.779 1.00 82.69 92 ARG A C 1
ATOM 738 O O . ARG A 1 92 ? -15.338 -9.028 37.700 1.00 82.69 92 ARG A O 1
ATOM 745 N N . ARG A 1 93 ? -13.631 -8.816 36.243 1.00 75.81 93 ARG A N 1
ATOM 746 C CA . ARG A 1 93 ? -12.868 -9.975 36.723 1.00 75.81 93 ARG A CA 1
ATOM 747 C C . ARG A 1 93 ? -12.240 -9.728 38.093 1.00 75.81 93 ARG A C 1
ATOM 749 O O . ARG A 1 93 ? -12.191 -10.657 38.874 1.00 75.81 93 ARG A O 1
ATOM 756 N N . SER A 1 94 ? -11.823 -8.497 38.392 1.00 69.12 94 SER A N 1
ATOM 757 C CA . SER A 1 94 ? -11.275 -8.123 39.706 1.00 69.12 94 SER A CA 1
ATOM 758 C C . SER A 1 94 ? -12.333 -7.993 40.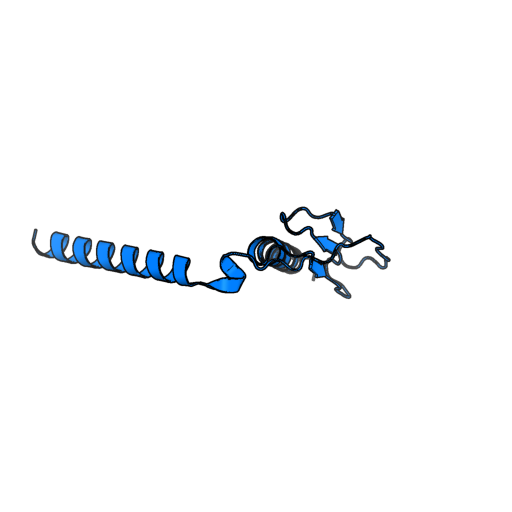811 1.00 69.12 94 SER A C 1
ATOM 760 O O . SER A 1 94 ? -11.968 -7.933 41.981 1.00 69.12 94 SER A O 1
ATOM 762 N N . LYS A 1 95 ? -13.621 -7.876 40.456 1.00 58.03 95 LYS A N 1
ATOM 763 C CA . LYS A 1 95 ? -14.745 -7.828 41.410 1.00 58.03 95 LYS A CA 1
ATOM 764 C C . LYS A 1 95 ? -15.367 -9.204 41.702 1.00 58.03 95 LYS A C 1
ATOM 766 O O . LYS A 1 95 ? -16.252 -9.273 42.550 1.00 58.03 95 LYS A O 1
ATOM 771 N N . ARG A 1 96 ? -14.967 -10.253 40.979 1.00 51.78 96 ARG A N 1
ATOM 772 C CA . ARG A 1 96 ? -15.276 -11.657 41.287 1.00 51.78 96 ARG A CA 1
ATOM 773 C C . ARG A 1 96 ? -14.126 -12.257 42.077 1.00 51.78 96 ARG A C 1
ATOM 775 O O . ARG A 1 96 ? -14.428 -13.128 42.913 1.00 51.78 96 ARG A O 1
#

Sequence (96 aa):
GNTSGPYQHFYMGVFRAVENHRYLIRVANSGISGFIGPDGRVIKKTNLFERTTLTEMVNTINKKSFYTRWGDVFSIICVFYTVILLAFSVTRRSKR

Mean predicted aligned error: 5.76 Å

Foldseek 3Di:
DPDCVLVVVVLVQLVVLCLFLAWDFADDDQGKTFIAGSNSDTPDIDDGRDPDDDDDDGDDDPDGDPCNVCPCPVVVVVVVVVVVVVVVVVVVVVVD

Solvent-accessible surface area (backbone atoms only — not comparable to full-atom values): 5716 Å² total; per-residue (Å²): 125,106,55,68,60,53,56,52,57,48,52,54,51,32,52,53,10,38,52,41,44,30,66,38,81,44,86,43,90,56,38,52,24,34,38,28,34,35,83,40,48,75,75,47,69,55,57,69,71,55,94,78,84,88,88,80,92,81,77,89,73,87,69,78,29,72,43,68,73,57,55,61,53,67,58,51,52,53,52,52,52,52,51,51,54,50,52,56,51,51,58,53,57,74,75,105

Radius of gyration: 20.02 Å; Cα contacts (8 Å, |Δi|>4): 103; chains: 1; bounding box: 34×24×62 Å

Nearest PDB structures (foldseek):
  5n6l-assembly1_A  TM=8.189E-01  e=3.980E-04  Escherichia coli K-12
  8rqr-assembly1_A  TM=8.436E-01  e=8.867E-04  Escherichia coli
  5xhq-assembly2_B  TM=8.531E-01  e=8.294E-04  Escherichia coli K-12
  5xhq-assembly1_A  TM=8.530E-01  e=8.867E-04  Escherichia coli K-12
  5n6h-assembly1_A  TM=8.101E-01  e=8.867E-04  Escherichia coli K-12